Protein AF-A0A924XBS8-F1 (afdb_monomer_lite)

Structure (mmCIF, N/CA/C/O backbone):
data_AF-A0A924XBS8-F1
#
_entry.id   AF-A0A924XBS8-F1
#
loop_
_atom_site.group_PDB
_atom_site.id
_atom_site.type_symbol
_atom_site.label_atom_id
_atom_site.label_alt_id
_atom_site.label_comp_id
_atom_site.label_asym_id
_atom_site.label_entity_id
_atom_site.label_seq_id
_atom_site.pdbx_PDB_ins_code
_atom_site.Cartn_x
_atom_site.Cartn_y
_atom_site.Cartn_z
_atom_site.occupancy
_atom_site.B_iso_or_equiv
_atom_site.auth_seq_id
_atom_site.auth_comp_id
_atom_site.auth_asym_id
_atom_site.auth_atom_id
_atom_site.pdbx_PDB_model_num
ATOM 1 N N . VAL A 1 1 ? -31.515 0.926 -0.463 1.00 56.84 1 VAL A N 1
ATOM 2 C CA . VAL A 1 1 ? -30.310 0.122 -0.799 1.00 56.84 1 VAL A CA 1
ATOM 3 C C . VAL A 1 1 ? -29.109 0.547 0.039 1.00 56.84 1 VAL A C 1
ATOM 5 O O . VAL A 1 1 ? -28.420 -0.335 0.518 1.00 56.84 1 VAL A O 1
ATOM 8 N N . PHE A 1 2 ? -28.887 1.847 0.282 1.00 64.94 2 PHE A N 1
ATOM 9 C CA . PHE A 1 2 ? -27.764 2.332 1.107 1.00 64.94 2 PHE A CA 1
ATOM 10 C C . PHE A 1 2 ? -28.034 2.413 2.627 1.00 64.94 2 PHE A C 1
ATOM 12 O O . PHE A 1 2 ? -27.092 2.624 3.377 1.00 64.94 2 PHE A O 1
ATOM 19 N N . ASP A 1 3 ? -29.270 2.186 3.091 1.00 74.44 3 ASP A N 1
ATOM 20 C CA . ASP A 1 3 ? -29.634 2.207 4.526 1.00 74.44 3 ASP A CA 1
ATOM 21 C C . ASP A 1 3 ? -29.572 0.828 5.212 1.00 74.44 3 ASP A C 1
ATOM 23 O O . ASP A 1 3 ? -30.052 0.660 6.332 1.00 74.44 3 ASP A O 1
ATOM 27 N N . HIS A 1 4 ? -29.035 -0.192 4.533 1.00 84.00 4 HIS A N 1
ATOM 28 C CA . HIS A 1 4 ? -28.845 -1.512 5.139 1.00 84.00 4 HIS A CA 1
ATOM 29 C C . HIS A 1 4 ? -27.565 -1.510 5.970 1.00 84.00 4 HIS A C 1
ATOM 31 O O . HIS A 1 4 ? -26.461 -1.511 5.422 1.00 84.00 4 HIS A O 1
ATOM 37 N N . GLU A 1 5 ? -27.704 -1.526 7.293 1.00 85.38 5 GLU A N 1
ATOM 38 C CA . GLU A 1 5 ? -26.562 -1.793 8.157 1.00 85.38 5 GLU A CA 1
ATOM 39 C C . GLU A 1 5 ? -26.125 -3.252 8.011 1.00 85.38 5 GLU A C 1
ATOM 41 O O . GLU A 1 5 ? -26.891 -4.181 8.271 1.00 85.38 5 GLU A O 1
ATOM 46 N N . LEU A 1 6 ? -24.859 -3.450 7.639 1.00 88.88 6 LEU A N 1
ATOM 47 C CA . LEU A 1 6 ? -24.276 -4.783 7.549 1.00 88.88 6 LEU A CA 1
ATOM 48 C C . LEU A 1 6 ? -24.331 -5.482 8.909 1.00 88.88 6 LEU A C 1
ATOM 50 O O . LEU A 1 6 ? -23.855 -4.965 9.929 1.00 88.88 6 LEU A O 1
ATOM 54 N N . THR A 1 7 ? -24.841 -6.707 8.907 1.00 92.19 7 THR A N 1
ATOM 55 C CA . THR A 1 7 ? -24.729 -7.623 10.039 1.00 92.19 7 THR A CA 1
ATOM 56 C C . THR A 1 7 ? -23.258 -7.933 10.320 1.00 92.19 7 THR A C 1
ATOM 58 O O . THR A 1 7 ? -22.384 -7.779 9.466 1.00 92.19 7 THR A O 1
ATOM 61 N N . LYS A 1 8 ? -22.947 -8.413 11.530 1.00 88.06 8 LYS A N 1
ATOM 62 C CA . LYS A 1 8 ? -21.561 -8.767 11.894 1.00 88.06 8 LYS A CA 1
ATOM 63 C C . LYS A 1 8 ? -20.932 -9.771 10.921 1.00 88.06 8 LYS A C 1
ATOM 65 O O . LYS A 1 8 ? -19.758 -9.648 10.617 1.00 88.06 8 LYS A O 1
ATOM 70 N N . THR A 1 9 ? -21.723 -10.713 10.414 1.00 92.31 9 THR A N 1
ATOM 71 C CA . THR A 1 9 ? -21.292 -11.733 9.448 1.00 92.31 9 THR A CA 1
ATOM 72 C C . THR A 1 9 ? -21.054 -11.183 8.042 1.00 92.31 9 THR A C 1
ATOM 74 O O . THR A 1 9 ? -20.311 -11.788 7.279 1.00 92.31 9 THR A O 1
ATOM 77 N N . GLU A 1 10 ? -21.662 -10.049 7.687 1.00 92.56 10 GLU A N 1
ATOM 78 C CA . GLU A 1 10 ? -21.465 -9.392 6.387 1.00 92.56 10 GLU A CA 1
ATOM 79 C C . GLU A 1 10 ? -20.296 -8.399 6.403 1.00 92.56 10 GLU A C 1
ATOM 81 O O . GLU A 1 10 ? -19.706 -8.131 5.358 1.00 92.56 10 GLU A O 1
ATOM 86 N N . LYS A 1 11 ? -19.942 -7.851 7.574 1.00 91.25 11 LYS A N 1
ATOM 87 C CA . LYS A 1 11 ? -18.885 -6.836 7.697 1.00 91.25 11 LYS A CA 1
ATOM 88 C C . LYS A 1 11 ? -17.513 -7.346 7.273 1.00 91.25 11 LYS A C 1
ATOM 90 O O . LYS A 1 11 ? -16.827 -6.636 6.547 1.00 91.25 11 LYS A O 1
ATOM 95 N N . ASP A 1 12 ? -17.137 -8.553 7.683 1.00 92.62 12 ASP A N 1
ATOM 96 C CA . ASP A 1 12 ? -15.829 -9.127 7.349 1.00 92.62 12 ASP A CA 1
ATOM 97 C C . ASP A 1 12 ? -15.642 -9.310 5.828 1.00 92.62 12 ASP A C 1
ATOM 99 O O . ASP A 1 12 ? -14.698 -8.737 5.277 1.00 92.62 12 ASP A O 1
ATOM 103 N N . PRO A 1 13 ? -16.539 -10.007 5.094 1.00 95.12 13 PRO A N 1
ATOM 104 C CA . PRO A 1 13 ? -16.388 -10.148 3.646 1.00 95.12 13 PRO A CA 1
ATOM 105 C C . PRO A 1 13 ? -16.540 -8.818 2.896 1.00 95.12 13 PRO A C 1
ATOM 107 O O . PRO A 1 13 ? -15.871 -8.614 1.885 1.00 95.12 13 PRO A O 1
ATOM 110 N N . ALA A 1 14 ? -17.382 -7.896 3.375 1.00 93.50 14 ALA A N 1
ATOM 111 C CA . ALA A 1 14 ? -17.506 -6.571 2.770 1.00 93.50 14 ALA A CA 1
ATOM 112 C C . ALA A 1 14 ? -16.234 -5.729 2.956 1.00 93.50 14 ALA A C 1
ATOM 114 O O . ALA A 1 14 ? -15.815 -5.043 2.025 1.00 93.50 14 ALA A O 1
ATOM 115 N N . GLY A 1 15 ? -15.607 -5.800 4.134 1.00 93.19 15 GLY A N 1
ATOM 116 C CA . GLY A 1 15 ? -14.330 -5.150 4.414 1.00 93.19 15 GLY A CA 1
ATOM 117 C C . GLY A 1 15 ? -13.220 -5.682 3.513 1.00 93.19 15 GLY A C 1
ATOM 118 O O . GLY A 1 15 ? -12.512 -4.899 2.885 1.00 93.19 15 GLY A O 1
ATOM 119 N N . GLU A 1 16 ? -13.126 -7.003 3.369 1.00 95.38 16 GLU A N 1
ATOM 120 C CA . GLU A 1 16 ? -12.159 -7.644 2.473 1.00 95.38 16 GLU A CA 1
ATOM 121 C C . GLU A 1 16 ? -12.389 -7.237 1.008 1.00 95.38 16 GLU A C 1
ATOM 123 O O . GLU A 1 16 ? -11.457 -6.843 0.305 1.00 95.38 16 GLU A O 1
ATOM 128 N N . ALA A 1 17 ? -13.645 -7.249 0.550 1.00 96.50 17 ALA A N 1
ATOM 129 C CA . ALA A 1 17 ? -13.997 -6.792 -0.791 1.00 96.50 17 ALA A CA 1
ATOM 130 C C . ALA A 1 17 ? -13.610 -5.320 -1.011 1.00 96.50 17 ALA A C 1
ATOM 132 O O . ALA A 1 17 ? -13.033 -4.984 -2.046 1.00 96.50 17 ALA A O 1
ATOM 133 N N . ALA A 1 18 ? -13.872 -4.447 -0.033 1.00 94.38 18 ALA A N 1
ATOM 134 C CA . ALA A 1 18 ? -13.462 -3.048 -0.089 1.00 94.38 18 ALA A CA 1
ATOM 135 C C . ALA A 1 18 ? -11.933 -2.907 -0.174 1.00 94.38 18 ALA A C 1
ATOM 137 O O . ALA A 1 18 ? -11.443 -2.123 -0.989 1.00 94.38 18 ALA A O 1
ATOM 138 N N . HIS A 1 19 ? -11.175 -3.700 0.593 1.00 95.31 19 HIS A N 1
ATOM 139 C CA . HIS A 1 19 ? -9.713 -3.723 0.528 1.00 95.31 19 HIS A CA 1
ATOM 140 C C . HIS A 1 19 ? -9.198 -4.155 -0.850 1.00 95.31 19 HIS A C 1
ATOM 142 O O . HIS A 1 19 ? -8.346 -3.463 -1.413 1.00 95.31 19 HIS A O 1
ATOM 148 N N . TYR A 1 20 ? -9.736 -5.231 -1.434 1.00 97.00 20 TYR A N 1
ATOM 149 C CA . TYR A 1 20 ? -9.345 -5.667 -2.779 1.00 97.00 20 TYR A CA 1
ATOM 150 C C . TYR A 1 20 ? -9.676 -4.631 -3.847 1.00 97.00 20 TYR A C 1
ATOM 152 O O . TYR A 1 20 ? -8.826 -4.327 -4.683 1.00 97.00 20 TYR A O 1
ATOM 160 N N . VAL A 1 21 ? -10.888 -4.069 -3.825 1.00 97.06 21 VAL A N 1
ATOM 161 C CA . VAL A 1 21 ? -11.315 -3.065 -4.810 1.00 97.06 21 VAL A CA 1
ATOM 162 C C . VAL A 1 21 ? -10.449 -1.812 -4.710 1.00 97.06 21 VAL A C 1
ATOM 164 O O . VAL A 1 21 ? -9.959 -1.321 -5.730 1.00 97.06 21 VAL A O 1
ATOM 167 N N . MET A 1 22 ? -10.214 -1.313 -3.496 1.00 95.75 22 MET A N 1
ATOM 168 C CA . MET A 1 22 ? -9.372 -0.142 -3.266 1.00 95.75 22 MET A CA 1
ATOM 169 C C . MET A 1 22 ? -7.923 -0.398 -3.691 1.00 95.75 22 MET A C 1
ATOM 171 O O . MET A 1 22 ? -7.340 0.434 -4.390 1.00 95.75 22 MET A O 1
ATOM 175 N N . GLY A 1 23 ? -7.354 -1.549 -3.322 1.00 97.00 23 GLY A N 1
ATOM 176 C CA . GLY A 1 23 ? -6.000 -1.944 -3.704 1.00 97.00 23 GLY A CA 1
ATOM 177 C C . GLY A 1 23 ? -5.847 -2.067 -5.219 1.00 97.00 23 GLY A C 1
ATOM 178 O O . GLY A 1 23 ? -5.024 -1.381 -5.817 1.00 97.00 23 GLY A O 1
ATOM 179 N N . ALA A 1 24 ? -6.698 -2.858 -5.874 1.00 97.88 24 ALA A N 1
ATOM 180 C CA . ALA A 1 24 ? -6.650 -3.044 -7.324 1.00 97.88 24 ALA A CA 1
ATOM 181 C C . ALA A 1 24 ? -6.802 -1.716 -8.084 1.00 97.88 24 ALA A C 1
ATOM 183 O O . ALA A 1 24 ? -6.029 -1.438 -9.002 1.00 97.88 24 ALA A O 1
ATOM 184 N N . THR A 1 25 ? -7.744 -0.865 -7.667 1.00 98.12 25 THR A N 1
ATOM 185 C CA . THR A 1 25 ? -7.956 0.455 -8.282 1.00 98.12 25 THR A CA 1
ATOM 186 C C . THR A 1 25 ? -6.736 1.356 -8.097 1.00 98.12 25 THR A C 1
ATOM 188 O O . THR A 1 25 ? -6.269 1.969 -9.055 1.00 98.12 25 THR A O 1
ATOM 191 N N . SER A 1 26 ? -6.169 1.399 -6.889 1.00 97.94 26 SER A N 1
ATOM 192 C CA . SER A 1 26 ? -4.972 2.197 -6.599 1.00 97.94 26 SER A CA 1
ATOM 193 C C . SER A 1 26 ? -3.763 1.715 -7.406 1.00 97.94 26 SER A C 1
ATOM 195 O O . SER A 1 26 ? -3.026 2.530 -7.956 1.00 97.94 26 SER A O 1
ATOM 197 N N . GLY A 1 27 ? -3.571 0.397 -7.522 1.00 97.94 27 GLY A N 1
ATOM 198 C CA . GLY A 1 27 ? -2.514 -0.201 -8.338 1.00 97.94 27 GLY A CA 1
ATOM 199 C C . GLY A 1 27 ? -2.682 0.079 -9.835 1.00 97.94 27 GLY A C 1
ATOM 200 O O . GLY A 1 27 ? -1.699 0.365 -10.515 1.00 97.94 27 GLY A O 1
ATOM 201 N N . ALA A 1 28 ? -3.917 0.075 -10.347 1.00 98.00 28 ALA A N 1
ATOM 202 C CA . ALA A 1 28 ? -4.205 0.453 -11.730 1.00 98.00 28 ALA A CA 1
ATOM 203 C C . ALA A 1 28 ? -3.865 1.928 -11.999 1.00 98.00 28 ALA A C 1
ATOM 205 O O . ALA A 1 28 ? -3.195 2.231 -12.988 1.00 98.00 28 ALA A O 1
ATOM 206 N N . ILE A 1 29 ? -4.252 2.834 -11.092 1.00 97.75 29 ILE A N 1
ATOM 207 C CA . ILE A 1 29 ? -3.877 4.256 -11.159 1.00 97.75 29 ILE A CA 1
ATOM 208 C C . ILE A 1 29 ? -2.353 4.395 -11.164 1.00 97.75 29 ILE A C 1
ATOM 210 O O . ILE A 1 29 ? -1.805 5.080 -12.024 1.00 97.75 29 ILE A O 1
ATOM 214 N N . TYR A 1 30 ? -1.660 3.708 -10.252 1.00 98.06 30 TYR A N 1
ATOM 215 C CA . TYR A 1 30 ? -0.200 3.713 -10.197 1.00 98.06 30 TYR A CA 1
ATOM 216 C C . TYR A 1 30 ? 0.437 3.233 -11.507 1.00 98.06 30 TYR A C 1
ATOM 218 O O . TYR A 1 30 ? 1.351 3.877 -12.018 1.00 98.06 30 TYR A O 1
ATOM 226 N N . GLY A 1 31 ? -0.074 2.141 -12.082 1.00 97.38 31 GLY A N 1
ATOM 227 C CA . GLY A 1 31 ? 0.383 1.603 -13.360 1.00 97.38 31 GLY A CA 1
ATOM 228 C C . GLY A 1 31 ? 0.237 2.597 -14.512 1.00 97.38 31 GLY A C 1
ATOM 229 O O . GLY A 1 31 ? 1.199 2.810 -15.243 1.00 97.38 31 GLY A O 1
ATOM 230 N N . VAL A 1 32 ? -0.923 3.252 -14.638 1.00 97.25 32 VAL A N 1
ATOM 231 C CA . VAL A 1 32 ? -1.155 4.295 -15.656 1.00 97.25 32 VAL A CA 1
ATOM 232 C C . VAL A 1 32 ? -0.201 5.473 -15.457 1.00 97.25 32 VAL A C 1
ATOM 234 O O . VAL A 1 32 ? 0.455 5.910 -16.400 1.00 97.25 32 VAL A O 1
ATOM 237 N N . MET A 1 33 ? -0.084 5.966 -14.223 1.00 97.44 33 MET A N 1
ATOM 238 C CA . MET A 1 33 ? 0.776 7.105 -13.899 1.00 97.44 33 MET A CA 1
ATOM 239 C C . MET A 1 33 ? 2.253 6.809 -14.165 1.00 97.44 33 MET A C 1
ATOM 241 O O . MET A 1 33 ? 2.964 7.688 -14.641 1.00 97.44 33 MET A O 1
ATOM 245 N N . ALA A 1 34 ? 2.712 5.580 -13.927 1.00 97.00 34 ALA A N 1
ATOM 246 C CA . ALA A 1 34 ? 4.083 5.160 -14.202 1.00 97.00 34 ALA A CA 1
ATOM 247 C C . ALA A 1 34 ? 4.449 5.156 -15.696 1.00 97.00 34 ALA A C 1
ATOM 249 O O . ALA A 1 34 ? 5.626 5.287 -16.023 1.00 97.00 34 ALA A O 1
ATOM 250 N N . GLU A 1 35 ? 3.472 5.021 -16.597 1.00 95.88 35 GLU A N 1
ATOM 251 C CA . GLU A 1 35 ? 3.709 5.092 -18.047 1.00 95.88 35 GLU A CA 1
ATOM 252 C C . GLU A 1 35 ? 3.718 6.539 -18.571 1.00 95.88 35 GLU A C 1
ATOM 254 O O . GLU A 1 35 ? 4.304 6.809 -19.616 1.00 95.88 35 GLU A O 1
ATOM 259 N N . ILE A 1 36 ? 3.086 7.475 -17.852 1.00 97.19 36 ILE A N 1
ATOM 260 C CA . ILE A 1 36 ? 2.977 8.889 -18.256 1.00 97.19 36 ILE A CA 1
ATOM 261 C C . ILE A 1 36 ? 4.041 9.753 -17.562 1.00 97.19 36 ILE A C 1
ATOM 263 O O . ILE A 1 36 ? 4.568 10.690 -18.156 1.00 97.19 36 ILE A O 1
ATOM 267 N N . ILE A 1 37 ? 4.352 9.446 -16.301 1.00 96.19 37 ILE A N 1
ATOM 268 C CA . ILE A 1 37 ? 5.252 10.203 -15.429 1.00 96.19 37 ILE A CA 1
ATOM 269 C C . ILE A 1 37 ? 6.267 9.228 -14.831 1.00 96.19 37 ILE A C 1
ATOM 271 O O . ILE A 1 37 ? 5.973 8.506 -13.875 1.00 96.19 37 ILE A O 1
ATOM 275 N N . THR A 1 38 ? 7.481 9.227 -15.375 1.00 87.06 38 THR A N 1
ATOM 276 C CA . THR A 1 38 ? 8.587 8.340 -14.975 1.00 87.06 38 THR A CA 1
ATOM 277 C C . THR A 1 38 ? 8.910 8.400 -13.479 1.00 87.06 38 THR A C 1
ATOM 279 O O . THR A 1 38 ? 9.210 7.382 -12.846 1.00 87.06 38 THR A O 1
ATOM 282 N N . GLU A 1 39 ? 8.774 9.584 -12.889 1.00 93.69 39 GLU A N 1
ATOM 283 C CA . GLU A 1 39 ? 9.036 9.910 -11.492 1.00 93.69 39 GLU A CA 1
ATOM 284 C C . GLU A 1 39 ? 8.086 9.185 -10.528 1.00 93.69 39 GLU A C 1
ATOM 286 O O . GLU A 1 39 ? 8.429 8.975 -9.366 1.00 93.69 39 GLU A O 1
ATOM 291 N N . THR A 1 40 ? 6.932 8.713 -11.010 1.00 93.75 40 THR A N 1
ATOM 292 C CA . THR A 1 40 ? 5.982 7.892 -10.237 1.00 93.75 40 THR A CA 1
ATOM 293 C C . THR A 1 40 ? 6.643 6.634 -9.660 1.00 93.75 40 THR A C 1
ATOM 295 O O . THR A 1 40 ? 6.262 6.139 -8.598 1.00 93.75 40 THR A O 1
ATOM 298 N N . THR A 1 41 ? 7.667 6.114 -10.340 1.00 94.44 41 THR A N 1
ATOM 299 C CA . THR A 1 41 ? 8.370 4.879 -9.953 1.00 94.44 41 THR A CA 1
ATOM 300 C C . THR A 1 41 ? 9.580 5.109 -9.042 1.00 94.44 41 THR A C 1
ATOM 302 O O . THR A 1 41 ? 10.261 4.153 -8.655 1.00 94.44 41 THR A O 1
ATOM 305 N N . ILE A 1 42 ? 9.849 6.364 -8.654 1.00 92.75 42 ILE A N 1
ATOM 306 C CA . ILE A 1 42 ? 10.969 6.714 -7.773 1.00 92.75 42 ILE A CA 1
ATOM 307 C C . ILE A 1 42 ? 10.882 5.942 -6.457 1.00 92.75 42 ILE A C 1
ATOM 309 O O . ILE A 1 42 ? 9.807 5.701 -5.904 1.00 92.75 42 ILE A O 1
ATOM 313 N N . ALA A 1 43 ? 12.058 5.547 -5.961 1.00 95.75 43 ALA A N 1
ATOM 314 C CA . ALA A 1 43 ? 12.217 4.789 -4.724 1.00 95.75 43 ALA A CA 1
ATOM 315 C C . ALA A 1 43 ? 11.369 3.501 -4.687 1.00 95.75 43 ALA A C 1
ATOM 317 O O . ALA A 1 43 ? 10.970 3.041 -3.620 1.00 95.75 43 ALA A O 1
ATOM 318 N N . GLY A 1 44 ? 11.091 2.915 -5.858 1.00 96.31 44 GLY A N 1
ATOM 319 C CA . GLY A 1 44 ? 10.484 1.594 -5.970 1.00 96.31 44 GLY A CA 1
ATOM 320 C C . GLY A 1 44 ? 9.058 1.512 -5.428 1.00 96.31 44 GLY A C 1
ATOM 321 O O . GLY A 1 44 ? 8.710 0.491 -4.854 1.00 96.31 44 GLY A O 1
ATOM 322 N N . GLY A 1 45 ? 8.257 2.575 -5.548 1.00 96.88 45 GLY A N 1
ATOM 323 C CA . GLY A 1 45 ? 6.856 2.577 -5.106 1.00 96.88 45 GLY A CA 1
ATOM 324 C C . GLY A 1 45 ? 6.637 2.910 -3.625 1.00 96.88 45 GLY A C 1
ATOM 325 O O . GLY A 1 45 ? 5.488 2.992 -3.189 1.00 96.88 45 GLY A O 1
ATOM 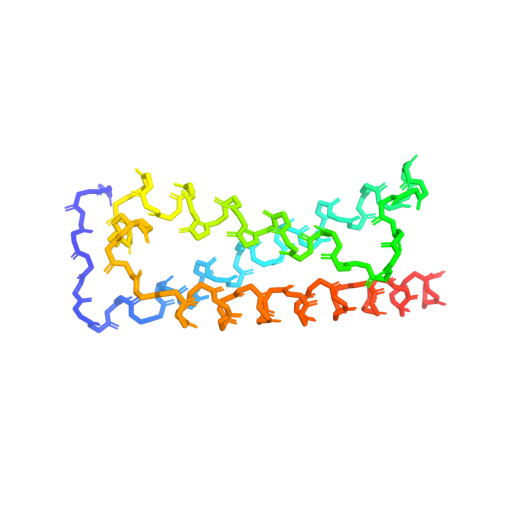326 N N . LEU A 1 46 ? 7.697 3.182 -2.852 1.00 98.31 46 LEU A N 1
ATOM 327 C CA . LEU A 1 46 ? 7.572 3.637 -1.459 1.00 98.31 46 LEU A CA 1
ATOM 328 C C . LEU A 1 46 ? 6.728 4.921 -1.317 1.00 98.31 46 LEU A C 1
ATOM 330 O O . LEU A 1 46 ? 5.820 4.923 -0.481 1.00 98.31 46 LEU A O 1
ATOM 334 N N . PRO A 1 47 ? 6.936 5.991 -2.121 1.00 97.69 47 PRO A N 1
ATOM 335 C CA . PRO A 1 47 ? 6.115 7.197 -2.011 1.00 97.69 47 PRO A CA 1
ATOM 336 C C . PRO A 1 47 ? 4.638 6.921 -2.302 1.00 97.69 47 PRO A C 1
ATOM 338 O O . PRO A 1 47 ? 3.767 7.449 -1.618 1.00 97.69 47 PRO A O 1
ATOM 341 N N . PHE A 1 48 ? 4.352 6.046 -3.271 1.00 97.94 48 PHE A N 1
ATOM 342 C CA . PHE A 1 48 ? 2.987 5.634 -3.585 1.00 97.94 48 PHE A CA 1
ATOM 343 C C . PHE A 1 48 ? 2.324 4.923 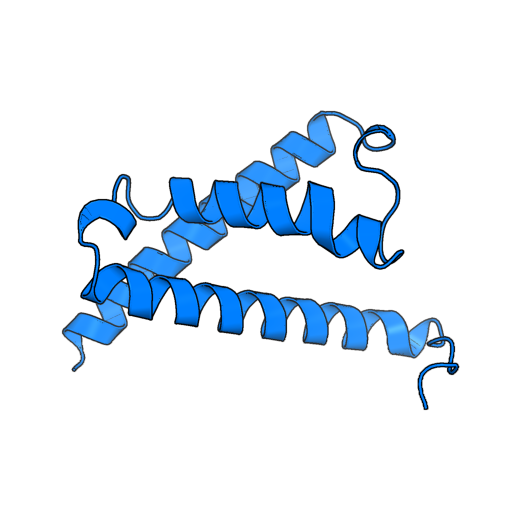-2.402 1.00 97.94 48 PHE A C 1
ATOM 345 O O . PHE A 1 48 ? 1.229 5.310 -2.003 1.00 97.94 48 PHE A O 1
ATOM 352 N N . GLY A 1 49 ? 3.007 3.955 -1.782 1.00 98.19 49 GLY A N 1
ATOM 353 C CA . GLY A 1 49 ? 2.518 3.297 -0.570 1.00 98.19 49 GLY A CA 1
ATOM 354 C C . GLY A 1 49 ? 2.203 4.290 0.554 1.00 98.19 49 GLY A C 1
ATOM 355 O O . GLY A 1 49 ? 1.115 4.257 1.126 1.00 98.19 49 GLY A O 1
ATOM 356 N N . ALA A 1 50 ? 3.108 5.235 0.821 1.00 98.44 50 ALA A N 1
ATOM 357 C CA . ALA A 1 50 ? 2.895 6.273 1.832 1.00 98.44 50 ALA A CA 1
ATOM 358 C C . ALA A 1 50 ? 1.688 7.178 1.518 1.00 98.44 50 ALA A C 1
ATOM 360 O O . ALA A 1 50 ? 0.928 7.526 2.421 1.00 98.44 50 ALA A O 1
ATOM 361 N N . ILE A 1 51 ? 1.480 7.532 0.245 1.00 97.94 51 ILE A N 1
ATOM 362 C CA . ILE A 1 51 ? 0.310 8.306 -0.192 1.00 97.94 51 ILE A CA 1
ATOM 363 C C . ILE A 1 51 ? -0.976 7.504 0.016 1.00 97.94 51 ILE A C 1
ATOM 365 O O . ILE A 1 51 ? -1.941 8.057 0.538 1.00 97.94 51 ILE A O 1
ATOM 369 N N . VAL A 1 52 ? -0.996 6.214 -0.338 1.00 98.12 52 VAL A N 1
ATOM 370 C CA . VAL A 1 52 ? -2.170 5.353 -0.115 1.00 98.12 52 VAL A CA 1
ATOM 371 C C . VAL A 1 52 ? -2.500 5.274 1.373 1.00 98.12 52 VAL A C 1
ATOM 373 O O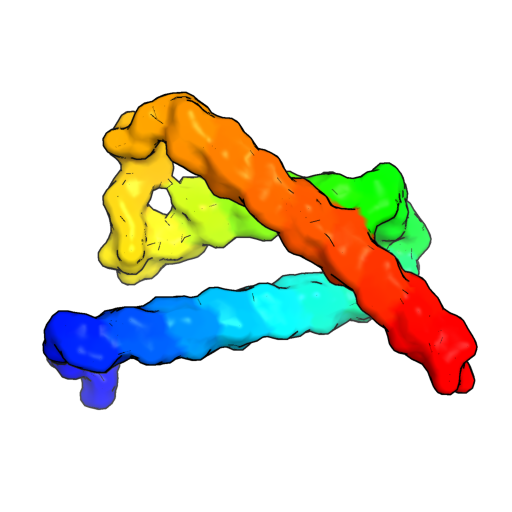 . VAL A 1 52 ? -3.648 5.508 1.727 1.00 98.12 52 VAL A O 1
ATOM 376 N N . TRP A 1 53 ? -1.513 5.053 2.248 1.00 98.31 53 TRP A N 1
ATOM 377 C CA . TRP A 1 53 ? -1.721 5.088 3.702 1.00 98.31 53 TRP A CA 1
ATOM 378 C C . TRP A 1 53 ? -2.324 6.415 4.170 1.00 98.31 53 TRP A C 1
ATOM 380 O O . TRP A 1 53 ? -3.290 6.445 4.931 1.00 98.31 53 TRP A O 1
ATOM 390 N N . PHE A 1 54 ? -1.759 7.537 3.725 1.00 98.38 54 PHE A N 1
ATOM 391 C CA . PHE A 1 54 ? -2.236 8.843 4.153 1.00 98.38 54 PHE A CA 1
ATOM 392 C C . PHE A 1 54 ? -3.679 9.084 3.691 1.00 98.38 54 PHE A C 1
ATOM 394 O O . PHE A 1 54 ? -4.539 9.454 4.488 1.00 98.38 54 PHE A O 1
ATOM 401 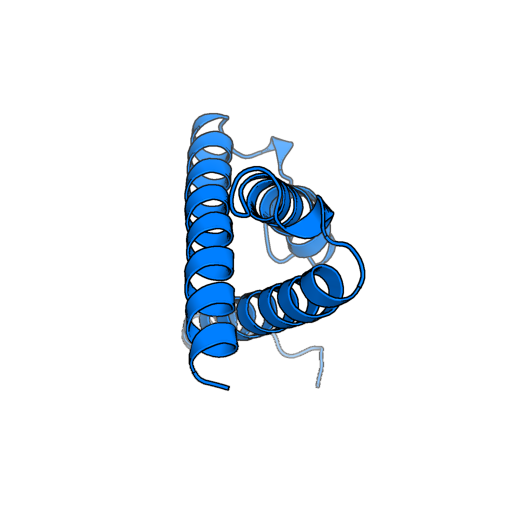N N . VAL A 1 55 ? -3.970 8.826 2.418 1.00 98.00 55 VAL A N 1
ATOM 402 C CA . VAL A 1 55 ? -5.296 9.066 1.844 1.00 98.00 55 VAL A CA 1
ATOM 403 C C . VAL A 1 55 ? -6.330 8.082 2.387 1.00 98.00 55 VAL A C 1
ATOM 405 O O . VAL A 1 55 ? -7.418 8.510 2.757 1.00 98.00 55 VAL A O 1
ATOM 408 N N . ALA A 1 56 ? -6.028 6.788 2.468 1.00 96.75 56 ALA A N 1
ATOM 409 C CA . ALA A 1 56 ? -6.983 5.784 2.924 1.00 96.75 56 ALA A CA 1
ATOM 410 C C . ALA A 1 56 ? -7.212 5.883 4.439 1.00 96.75 56 ALA A C 1
ATOM 412 O O . ALA A 1 56 ? -8.328 6.172 4.881 1.00 96.75 56 ALA A O 1
ATOM 413 N N . ASP A 1 57 ? -6.154 5.714 5.229 1.00 95.62 57 ASP A N 1
ATOM 414 C CA . ASP A 1 57 ? -6.267 5.504 6.674 1.00 95.62 57 ASP A CA 1
ATOM 415 C C . ASP A 1 57 ? -6.506 6.810 7.433 1.00 95.62 57 ASP A C 1
ATOM 417 O O . ASP A 1 57 ? -7.142 6.804 8.490 1.00 95.62 57 ASP A O 1
ATOM 421 N N . ASN A 1 58 ? -6.016 7.937 6.902 1.00 96.06 58 ASN A N 1
ATOM 422 C CA . ASN A 1 58 ? -6.100 9.226 7.588 1.00 96.06 58 ASN A CA 1
ATOM 423 C C . ASN A 1 58 ? -7.184 10.159 7.033 1.00 96.06 58 ASN A C 1
ATOM 425 O O . ASN A 1 58 ? -7.498 11.155 7.687 1.00 96.06 58 ASN A O 1
ATOM 429 N N . ILE A 1 59 ? -7.779 9.846 5.873 1.00 97.12 59 ILE A N 1
ATOM 430 C CA . ILE A 1 59 ? -8.793 10.699 5.235 1.00 97.12 59 ILE A CA 1
ATOM 431 C C . ILE A 1 59 ? -10.034 9.898 4.833 1.00 97.12 59 ILE A C 1
ATOM 433 O O . ILE A 1 59 ? -11.086 10.079 5.439 1.00 97.12 59 ILE A O 1
ATOM 437 N N . ALA A 1 60 ? -9.939 9.024 3.831 1.00 96.25 60 ALA A N 1
ATOM 438 C CA . ALA A 1 60 ? -11.096 8.428 3.168 1.00 96.25 60 ALA A CA 1
ATOM 439 C C . ALA A 1 60 ? -11.892 7.493 4.087 1.00 96.25 60 ALA A C 1
ATOM 441 O O . ALA A 1 60 ? -13.095 7.683 4.254 1.00 96.25 60 ALA A O 1
ATOM 442 N N . VAL A 1 61 ? -11.238 6.517 4.725 1.00 96.00 61 VAL A N 1
ATOM 443 C CA . VAL A 1 61 ? -11.920 5.545 5.596 1.00 96.00 61 VAL A CA 1
ATOM 444 C C . VAL A 1 61 ? -12.567 6.237 6.812 1.00 96.00 61 VAL A C 1
ATOM 446 O O . VAL A 1 61 ? -13.748 5.975 7.068 1.00 96.00 61 VAL A O 1
ATOM 449 N N . PRO A 1 62 ? -11.893 7.173 7.519 1.00 96.12 62 PRO A N 1
ATOM 450 C CA . PRO A 1 62 ? -12.540 7.965 8.566 1.00 96.12 62 PRO A CA 1
ATOM 451 C C . PRO A 1 62 ? -13.683 8.854 8.057 1.00 96.12 62 PRO A C 1
ATOM 453 O O . PRO A 1 62 ? -14.723 8.928 8.707 1.00 96.12 62 PRO A O 1
ATOM 456 N N . ALA A 1 63 ? -13.522 9.525 6.909 1.00 96.56 63 ALA A N 1
ATOM 457 C CA . ALA A 1 63 ? -14.548 10.413 6.351 1.00 96.56 63 ALA A CA 1
ATOM 458 C C . ALA A 1 63 ? -15.821 9.659 5.940 1.00 96.56 63 ALA A C 1
ATOM 460 O O . ALA A 1 63 ? -16.915 10.211 6.018 1.00 96.56 63 ALA A O 1
ATOM 461 N N . LEU A 1 64 ? -15.683 8.388 5.557 1.00 94.25 64 LEU A N 1
ATOM 462 C CA . LEU A 1 64 ? -16.796 7.481 5.271 1.00 94.25 64 LEU A CA 1
ATOM 463 C C . LEU A 1 64 ? -17.425 6.871 6.538 1.00 94.25 64 LEU A C 1
ATOM 465 O O . LEU A 1 64 ? -18.365 6.090 6.433 1.00 94.25 64 LEU A O 1
ATOM 469 N N . GLY A 1 65 ? -16.911 7.186 7.733 1.00 93.69 65 GLY A N 1
ATOM 470 C CA . GLY A 1 65 ? -17.399 6.627 8.997 1.00 93.69 65 GLY A CA 1
ATOM 471 C C . GLY A 1 65 ? -17.056 5.147 9.203 1.00 93.69 65 GLY A C 1
ATOM 472 O O . GLY A 1 65 ? -17.608 4.506 10.095 1.00 93.69 65 GLY A O 1
ATOM 473 N N . LEU A 1 66 ? -16.141 4.599 8.397 1.00 92.62 66 LEU A N 1
ATOM 474 C CA . LEU A 1 66 ? -15.745 3.187 8.436 1.00 92.62 66 LEU A CA 1
ATOM 475 C C . LEU A 1 66 ? -14.631 2.911 9.460 1.00 92.62 66 LEU A C 1
ATOM 477 O O . LEU A 1 66 ? -14.362 1.758 9.793 1.00 92.62 66 LEU A O 1
ATOM 481 N N . SER A 1 67 ? -14.002 3.957 10.002 1.00 94.00 67 SER A N 1
ATOM 482 C CA . SER A 1 67 ? -13.034 3.862 11.097 1.00 94.00 67 SER A CA 1
ATOM 483 C C . SER A 1 67 ? -13.166 5.028 12.083 1.00 94.00 67 SER A C 1
ATOM 485 O O . SER A 1 67 ? -13.864 6.016 11.848 1.00 94.00 67 SER A O 1
ATOM 487 N N . LYS A 1 68 ? -12.499 4.907 13.239 1.00 95.31 68 LYS A N 1
ATOM 488 C CA . LYS A 1 68 ? -12.368 6.014 14.200 1.00 95.31 68 LYS A CA 1
ATOM 489 C C . LYS A 1 68 ? -11.493 7.122 13.602 1.00 95.31 68 LYS A C 1
ATOM 491 O O . LYS A 1 68 ? -10.674 6.869 12.727 1.00 95.31 68 LYS A O 1
ATOM 496 N N . SER A 1 69 ? -11.588 8.335 14.153 1.00 95.81 69 SER A N 1
ATOM 497 C CA . SER A 1 69 ? -10.648 9.414 13.813 1.00 95.81 69 SER A CA 1
ATOM 498 C C . SER A 1 69 ? -9.185 8.953 13.980 1.00 95.81 69 SER A C 1
ATOM 500 O O . SER A 1 69 ? -8.875 8.333 15.003 1.00 95.81 69 SER A O 1
ATOM 502 N N . PRO A 1 70 ? -8.272 9.316 13.057 1.00 94.69 70 PRO A N 1
ATOM 503 C CA . PRO A 1 70 ? -6.854 8.936 13.115 1.00 94.69 70 PRO A CA 1
ATOM 504 C C . PRO A 1 70 ? -6.166 9.304 14.436 1.00 94.69 70 PRO A C 1
ATOM 506 O O . PRO A 1 70 ? -5.317 8.570 14.937 1.00 94.69 70 PRO A O 1
ATOM 509 N N . THR A 1 71 ? -6.594 10.406 15.058 1.00 96.94 71 THR A N 1
ATOM 510 C CA . THR A 1 71 ? -6.077 10.900 16.349 1.00 96.94 71 THR A CA 1
ATOM 511 C C . THR A 1 71 ? -6.424 10.010 17.547 1.00 96.94 71 THR A C 1
ATOM 513 O O . THR A 1 71 ? -5.885 10.198 18.635 1.00 96.94 71 THR A O 1
ATOM 516 N N . LYS A 1 72 ? -7.343 9.051 17.378 1.00 97.50 72 LYS A N 1
ATOM 517 C CA . LYS A 1 72 ? -7.763 8.108 18.425 1.00 97.50 72 LYS A CA 1
ATOM 518 C C . LYS A 1 72 ? -6.955 6.813 18.422 1.00 97.50 72 LYS A C 1
ATOM 520 O O . LYS A 1 72 ? -7.130 6.007 19.334 1.00 97.50 72 LYS A O 1
ATOM 525 N N . PHE A 1 73 ? -6.108 6.601 17.418 1.00 96.50 73 PHE A N 1
ATOM 526 C CA . PHE A 1 73 ? -5.237 5.436 17.342 1.00 96.50 73 PHE A CA 1
ATOM 527 C C . PHE A 1 73 ? -3.853 5.738 17.941 1.00 96.50 73 PHE A C 1
ATOM 529 O O . PHE A 1 73 ? -3.342 6.846 17.764 1.00 96.50 73 PHE A O 1
ATOM 536 N N . PRO A 1 74 ? -3.220 4.772 18.633 1.00 97.62 74 PRO A N 1
ATOM 537 C CA . PRO A 1 74 ? -1.834 4.897 19.076 1.00 97.62 74 PRO A CA 1
ATOM 538 C C . PRO A 1 74 ? -0.864 5.105 17.906 1.00 97.62 74 PRO A C 1
ATOM 540 O O . PRO A 1 74 ? -1.087 4.607 16.801 1.00 97.62 74 PRO A O 1
ATOM 543 N N . ILE A 1 75 ? 0.271 5.763 18.160 1.00 97.56 75 ILE A N 1
ATOM 544 C CA . ILE A 1 75 ? 1.310 5.990 17.139 1.00 97.56 75 ILE A CA 1
ATOM 545 C C . ILE A 1 75 ? 1.856 4.677 16.552 1.00 97.56 75 ILE A C 1
ATOM 547 O O . ILE A 1 75 ? 2.232 4.621 15.386 1.00 97.56 75 ILE A O 1
ATOM 551 N N . GLN A 1 76 ? 1.839 3.594 17.330 1.00 98.19 76 GLN A N 1
ATOM 552 C CA . GLN A 1 76 ? 2.244 2.259 16.893 1.00 98.19 76 GLN A CA 1
ATOM 553 C C . GLN A 1 76 ? 1.319 1.714 15.799 1.00 98.19 76 GLN A C 1
ATOM 555 O O . GLN A 1 76 ? 1.788 1.039 14.888 1.00 98.19 76 GLN A O 1
ATOM 560 N N . THR A 1 77 ? 0.022 2.033 15.854 1.00 97.62 77 THR A N 1
ATOM 561 C CA . THR A 1 77 ? -0.940 1.658 14.811 1.00 97.62 77 THR A CA 1
ATOM 562 C C . THR A 1 77 ? -0.640 2.399 13.515 1.00 97.62 77 THR A C 1
ATOM 564 O O . THR A 1 77 ? -0.630 1.779 12.458 1.00 97.62 77 THR A O 1
ATOM 567 N N . HIS A 1 78 ? -0.305 3.689 13.600 1.00 97.44 78 HIS A N 1
ATOM 568 C CA . HIS A 1 78 ? 0.132 4.477 12.445 1.00 97.44 78 HIS A CA 1
ATOM 569 C C . HIS A 1 78 ? 1.426 3.944 11.836 1.00 97.44 78 HIS A C 1
ATOM 571 O O . HIS A 1 78 ? 1.504 3.776 10.626 1.00 97.44 78 HIS A O 1
ATOM 577 N N . ALA A 1 79 ? 2.420 3.619 12.665 1.00 98.25 79 ALA A N 1
ATOM 578 C CA . ALA A 1 79 ? 3.686 3.060 12.200 1.00 98.25 79 ALA A CA 1
ATOM 579 C C . ALA A 1 79 ? 3.504 1.691 11.525 1.00 98.25 79 ALA A C 1
ATOM 581 O O . ALA A 1 79 ? 4.088 1.443 10.469 1.00 98.25 79 ALA A O 1
ATOM 582 N N . TYR A 1 80 ? 2.673 0.821 12.106 1.00 98.44 80 TYR A N 1
ATOM 583 C CA . TYR A 1 80 ? 2.315 -0.462 11.505 1.00 98.44 80 TYR A CA 1
ATOM 584 C C . TYR A 1 80 ? 1.597 -0.268 10.167 1.00 98.44 80 TYR A C 1
ATOM 586 O O . TYR A 1 80 ? 2.017 -0.834 9.162 1.00 98.44 80 TYR A O 1
ATOM 594 N N . ALA A 1 81 ? 0.563 0.574 10.135 1.00 97.88 81 ALA A N 1
ATOM 595 C CA . ALA A 1 81 ? -0.211 0.844 8.932 1.00 97.88 81 ALA A CA 1
ATOM 596 C C . ALA A 1 81 ? 0.654 1.440 7.814 1.00 97.88 81 ALA A C 1
ATOM 598 O O . ALA A 1 81 ? 0.608 0.952 6.686 1.00 97.88 81 ALA A O 1
ATOM 599 N N . LEU A 1 82 ? 1.499 2.426 8.128 1.00 98.62 82 LEU A N 1
ATOM 600 C CA . LEU A 1 82 ? 2.447 2.993 7.174 1.00 98.62 82 LEU A CA 1
ATOM 601 C C . LEU A 1 82 ? 3.394 1.911 6.648 1.00 98.62 82 LEU A C 1
ATOM 603 O O . LEU A 1 82 ? 3.553 1.781 5.440 1.00 98.62 82 LEU A O 1
ATOM 607 N N . SER A 1 83 ? 3.975 1.092 7.528 1.00 98.69 83 SER A N 1
ATOM 608 C CA . SER A 1 83 ? 4.889 0.013 7.124 1.00 98.69 83 SER A CA 1
ATOM 609 C C . SER A 1 83 ? 4.217 -0.990 6.182 1.00 98.69 83 SER A C 1
ATOM 611 O O . SER A 1 83 ? 4.782 -1.326 5.142 1.00 98.69 83 SER A O 1
ATOM 613 N N . SER A 1 84 ? 2.991 -1.417 6.494 1.00 98.44 84 SER A N 1
ATOM 614 C CA . SER A 1 84 ? 2.197 -2.308 5.638 1.00 98.44 84 SER A CA 1
ATOM 615 C C . SER A 1 84 ? 1.939 -1.692 4.263 1.00 98.44 84 SER A C 1
ATOM 617 O O . SER A 1 84 ? 2.080 -2.360 3.240 1.00 98.44 84 SER A O 1
ATOM 619 N N . HIS A 1 85 ? 1.638 -0.396 4.212 1.00 98.50 85 HIS A N 1
ATOM 620 C CA . HIS A 1 85 ? 1.406 0.301 2.954 1.00 98.50 85 HIS A CA 1
ATOM 621 C C . HIS A 1 85 ? 2.686 0.557 2.151 1.00 98.50 85 HIS A C 1
ATOM 623 O O . HIS A 1 85 ? 2.650 0.528 0.922 1.00 98.50 85 HIS A O 1
ATOM 629 N N . LEU A 1 86 ? 3.833 0.750 2.805 1.00 98.75 86 LEU A N 1
ATOM 630 C CA . LEU A 1 86 ? 5.129 0.785 2.126 1.00 98.75 86 LEU A CA 1
ATOM 631 C C . LEU A 1 86 ? 5.427 -0.562 1.454 1.00 98.75 86 LEU A C 1
ATOM 633 O O . LEU A 1 86 ? 5.823 -0.585 0.289 1.00 98.75 86 LEU A O 1
ATOM 637 N N . VAL A 1 87 ? 5.171 -1.682 2.144 1.00 98.69 87 VAL A N 1
ATOM 638 C CA . VAL A 1 87 ? 5.284 -3.031 1.559 1.00 98.69 87 VAL A CA 1
ATOM 639 C C . VAL A 1 87 ? 4.328 -3.197 0.378 1.00 98.69 87 VAL A C 1
ATOM 641 O O . VAL A 1 87 ? 4.736 -3.696 -0.672 1.00 98.69 87 VAL A O 1
ATOM 644 N N . TYR A 1 88 ? 3.083 -2.734 0.505 1.00 98.50 88 TYR A N 1
ATOM 645 C CA . 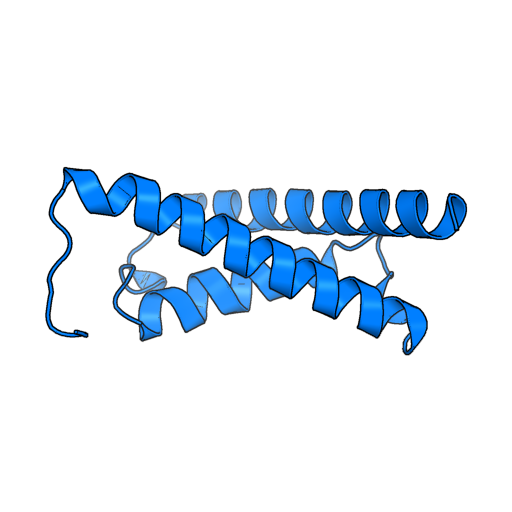TYR A 1 88 ? 2.120 -2.718 -0.596 1.00 98.50 88 TYR A CA 1
ATOM 646 C C . TYR A 1 88 ? 2.625 -1.906 -1.803 1.00 98.50 88 TYR A C 1
ATOM 648 O O . TYR A 1 88 ? 2.565 -2.390 -2.934 1.00 98.50 88 TYR A O 1
ATOM 656 N N . GLY A 1 89 ? 3.181 -0.711 -1.582 1.00 98.44 89 GLY A N 1
ATOM 657 C CA . GLY A 1 89 ? 3.725 0.138 -2.644 1.00 98.44 89 GLY A CA 1
ATOM 658 C C . GLY A 1 89 ? 4.899 -0.509 -3.382 1.00 98.44 89 GLY A C 1
ATOM 659 O O . GLY A 1 89 ? 4.906 -0.557 -4.612 1.00 98.44 89 GLY A O 1
ATOM 660 N N . VAL A 1 90 ? 5.841 -1.099 -2.639 1.00 98.69 90 VAL A N 1
ATOM 661 C CA . VAL A 1 90 ? 6.962 -1.861 -3.218 1.00 98.69 90 VAL A CA 1
ATOM 662 C C . VAL A 1 90 ? 6.466 -3.066 -4.010 1.00 98.69 90 VAL A C 1
ATOM 664 O O . VAL A 1 90 ? 6.906 -3.298 -5.136 1.00 98.69 90 VAL A O 1
ATOM 667 N N . THR A 1 91 ? 5.514 -3.815 -3.453 1.00 98.62 91 THR A N 1
ATOM 668 C CA . THR A 1 91 ? 4.918 -4.976 -4.126 1.00 98.62 91 THR A CA 1
ATOM 669 C C . THR A 1 91 ? 4.225 -4.562 -5.421 1.00 98.62 91 THR A C 1
ATOM 671 O O . THR A 1 91 ? 4.406 -5.214 -6.448 1.00 98.62 91 THR A O 1
ATOM 674 N N . THR A 1 92 ? 3.496 -3.445 -5.405 1.00 98.50 92 THR A N 1
ATOM 675 C CA . THR A 1 92 ? 2.834 -2.889 -6.590 1.00 98.50 92 THR A CA 1
ATOM 676 C C . THR A 1 92 ? 3.846 -2.579 -7.692 1.00 98.50 92 THR A C 1
ATOM 678 O O . THR A 1 92 ? 3.636 -2.979 -8.835 1.00 98.50 92 THR A O 1
ATOM 681 N N . GLU A 1 93 ? 4.973 -1.937 -7.370 1.00 98.44 93 GLU A N 1
ATOM 682 C CA . GLU A 1 93 ? 6.006 -1.628 -8.367 1.00 98.44 93 GLU A CA 1
ATOM 683 C C . GLU A 1 93 ? 6.699 -2.886 -8.909 1.00 98.44 93 GLU A C 1
ATOM 685 O O . GLU A 1 93 ? 6.962 -2.980 -10.110 1.00 98.44 93 GLU A O 1
ATOM 690 N N . ILE A 1 94 ? 6.956 -3.886 -8.060 1.00 98.56 94 ILE A N 1
ATOM 691 C CA . ILE A 1 94 ? 7.499 -5.181 -8.501 1.00 98.56 94 ILE A CA 1
ATOM 692 C C . ILE A 1 94 ? 6.545 -5.843 -9.501 1.00 98.56 94 ILE A C 1
ATOM 694 O O . ILE A 1 94 ? 6.972 -6.244 -10.588 1.00 98.56 94 ILE A O 1
ATOM 698 N N . VAL A 1 95 ? 5.258 -5.933 -9.157 1.00 98.31 95 VAL A N 1
ATOM 699 C CA . VAL A 1 95 ? 4.236 -6.542 -10.017 1.00 98.31 95 VAL A CA 1
ATOM 700 C C . VAL A 1 95 ? 4.085 -5.754 -11.315 1.00 98.31 95 VAL A C 1
ATOM 702 O O . VAL A 1 95 ? 4.094 -6.359 -12.384 1.00 98.31 95 VAL A O 1
ATOM 705 N N . ARG A 1 96 ? 4.032 -4.418 -11.260 1.00 97.62 96 ARG A N 1
ATOM 706 C CA . ARG A 1 96 ? 3.957 -3.565 -12.455 1.00 97.62 96 ARG A CA 1
ATOM 707 C C . ARG A 1 96 ? 5.130 -3.826 -13.400 1.00 97.62 96 ARG A C 1
ATOM 709 O O . ARG A 1 96 ? 4.905 -4.049 -14.587 1.00 97.62 96 ARG A O 1
ATOM 716 N N . LYS A 1 97 ? 6.370 -3.850 -12.892 1.00 97.44 97 LYS A N 1
ATOM 717 C CA . LYS A 1 97 ? 7.560 -4.172 -13.702 1.00 97.44 97 LYS A CA 1
ATOM 718 C C . LYS A 1 97 ? 7.474 -5.568 -14.313 1.00 97.44 97 LYS A C 1
ATOM 720 O O . LYS A 1 97 ? 7.821 -5.736 -15.480 1.00 97.44 97 LYS A O 1
ATOM 725 N N . ALA A 1 98 ? 7.030 -6.560 -13.541 1.00 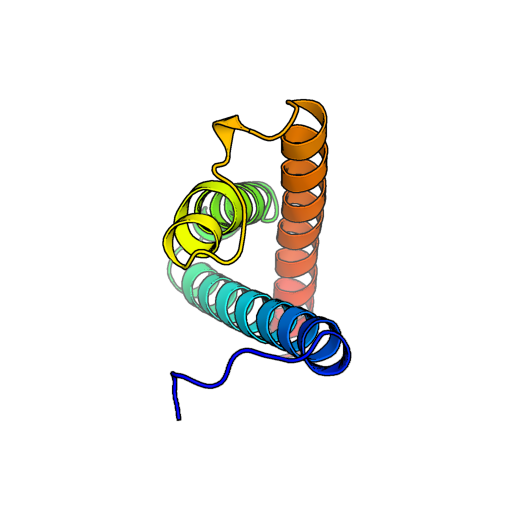98.19 98 ALA A N 1
ATOM 726 C CA . ALA A 1 98 ? 6.888 -7.931 -14.019 1.00 98.19 98 ALA A CA 1
ATOM 727 C C . ALA A 1 98 ? 5.851 -8.034 -15.148 1.00 98.19 98 ALA A C 1
ATOM 729 O O . ALA A 1 98 ? 6.153 -8.601 -16.195 1.00 98.19 98 ALA A O 1
ATOM 730 N N . VAL A 1 99 ? 4.676 -7.423 -14.969 1.00 97.00 99 VAL A N 1
ATOM 731 C CA . VAL A 1 99 ? 3.624 -7.355 -15.994 1.00 97.00 99 VAL A CA 1
ATOM 732 C C . VAL A 1 99 ? 4.134 -6.624 -17.231 1.00 97.00 99 VAL A C 1
ATOM 734 O O . VAL A 1 99 ? 4.019 -7.148 -18.332 1.00 97.00 99 VAL A O 1
ATOM 737 N N . ARG A 1 100 ? 4.774 -5.460 -17.068 1.00 95.75 100 ARG A N 1
ATOM 738 C CA . ARG A 1 100 ? 5.303 -4.674 -18.191 1.00 95.75 100 ARG A CA 1
ATOM 739 C C . ARG A 1 100 ? 6.375 -5.414 -18.987 1.00 95.75 100 ARG A C 1
ATOM 741 O O . ARG A 1 100 ? 6.465 -5.202 -20.184 1.00 95.75 100 ARG A O 1
ATOM 748 N N . LYS A 1 101 ? 7.172 -6.265 -18.335 1.00 97.38 101 LYS A N 1
ATOM 749 C CA . LYS A 1 101 ? 8.179 -7.116 -18.986 1.00 97.38 101 LYS A CA 1
ATOM 750 C C . LYS A 1 101 ? 7.561 -8.306 -19.736 1.00 97.38 101 LYS A C 1
ATOM 752 O O . LYS A 1 101 ? 8.205 -8.851 -20.626 1.00 97.38 101 LYS A O 1
ATOM 757 N N . ALA A 1 102 ? 6.378 -8.757 -19.326 1.00 97.25 102 ALA A N 1
ATOM 758 C CA . ALA A 1 102 ? 5.678 -9.886 -19.938 1.00 97.25 102 ALA A CA 1
ATOM 759 C C . ALA A 1 102 ? 4.826 -9.492 -21.160 1.00 97.25 102 ALA A C 1
ATOM 761 O O . ALA A 1 102 ? 4.369 -10.381 -21.877 1.00 97.25 102 ALA A O 1
ATOM 762 N N . LEU A 1 103 ? 4.608 -8.190 -21.366 1.00 92.19 103 LEU A N 1
ATOM 763 C CA . LEU A 1 103 ? 3.955 -7.594 -22.534 1.00 92.19 103 LEU A CA 1
ATOM 764 C C . LEU A 1 103 ? 4.997 -7.177 -23.576 1.00 92.19 103 LEU A C 1
ATOM 766 O O . LEU A 1 103 ? 4.687 -7.314 -24.777 1.00 92.19 103 LEU A O 1
#

pLDDT: mean 95.21, std 6.02, range [56.84, 98.75]

Sequence (103 aa):
VFDHELTKTEKDPAGEAAHYVMGATSGAIYGVMAEIITETTIAGGLPFGAIVWFVADNIAVPALGLSKSPTKFPIQTHAYALSSHLVYGVTTEIVRKAVRKAL

Foldseek 3Di:
DVPDDDDPVRVVVVVVVVVVVLLVVLLVVLLVCCVVPVCSCPPQQQVSLQVSLCCCVQPDCVVVVNDPHPVPDDVVVSVVSSVVSSVSRNVSSVVSVVVVVVD

Secondary structure (DSSP, 8-state):
-TT-PPPHHHHHHHHHHHHHHHHHHHHHHHHHHHHH-GGGGGGGGHHHHHHHHHHIIIIIHHHTTSS--GGGS-HHHHHHHHHHHHHHHHHHHHHHHHHHHH-

Radius of gyration: 15.62 Å; chains: 1; bounding box: 42×23×42 Å